Protein AF-A0A1X6MJM3-F1 (afdb_monomer_lite)

Structure (mmCIF, N/CA/C/O backbone):
data_AF-A0A1X6MJM3-F1
#
_entry.id   AF-A0A1X6MJM3-F1
#
loop_
_atom_site.group_PDB
_atom_site.id
_atom_site.type_symbol
_atom_site.label_atom_id
_atom_site.label_alt_id
_atom_site.label_comp_id
_atom_site.label_asym_id
_atom_site.label_entity_id
_atom_site.label_seq_id
_atom_site.pdbx_PDB_ins_code
_atom_site.Cartn_x
_atom_site.Cartn_y
_atom_site.Cartn_z
_atom_site.occupancy
_atom_site.B_iso_or_equiv
_atom_site.auth_seq_id
_atom_site.auth_comp_id
_atom_site.auth_asym_id
_atom_site.auth_atom_id
_atom_site.pdbx_PDB_model_num
ATOM 1 N N . ALA A 1 1 ? -12.091 -1.925 25.432 1.00 48.22 1 ALA A N 1
ATOM 2 C CA . ALA A 1 1 ? -10.706 -1.420 25.502 1.00 48.22 1 ALA A CA 1
ATOM 3 C C . ALA A 1 1 ? -10.523 -0.413 24.374 1.00 48.22 1 ALA A C 1
ATOM 5 O O . ALA A 1 1 ? -10.907 -0.732 23.257 1.00 48.22 1 ALA A O 1
ATOM 6 N N . LEU A 1 2 ? -10.028 0.795 24.655 1.00 52.28 2 LEU A N 1
ATOM 7 C CA . LEU A 1 2 ? -9.641 1.745 23.608 1.00 52.28 2 LEU A CA 1
ATOM 8 C C . LEU A 1 2 ? -8.322 1.246 23.016 1.00 52.28 2 LEU A C 1
ATOM 10 O O . LEU A 1 2 ? -7.288 1.311 23.675 1.00 52.28 2 LEU A O 1
ATOM 14 N N . VAL A 1 3 ? -8.376 0.660 21.823 1.00 64.75 3 VAL A N 1
ATOM 15 C CA . VAL A 1 3 ? -7.174 0.246 21.100 1.00 64.75 3 VAL A CA 1
ATOM 16 C C . VAL A 1 3 ? -6.580 1.497 20.463 1.00 64.75 3 VAL A C 1
ATOM 18 O O . VAL A 1 3 ? -7.240 2.152 19.660 1.00 64.75 3 VAL A O 1
ATOM 21 N N . ALA A 1 4 ? -5.364 1.865 20.861 1.00 68.12 4 ALA A N 1
ATOM 22 C CA . ALA A 1 4 ? -4.669 3.006 20.283 1.00 68.12 4 ALA A CA 1
ATOM 23 C C . ALA A 1 4 ? -4.368 2.727 18.802 1.00 68.12 4 ALA A C 1
ATOM 25 O O . ALA A 1 4 ? -3.640 1.791 18.473 1.00 68.12 4 ALA A O 1
ATOM 26 N N . THR A 1 5 ? -4.948 3.526 17.909 1.00 76.56 5 THR A N 1
ATOM 27 C CA . THR A 1 5 ? -4.701 3.459 16.467 1.00 76.56 5 THR A CA 1
ATOM 28 C C . THR A 1 5 ? -3.482 4.294 16.106 1.00 76.56 5 THR A C 1
ATOM 30 O O . THR A 1 5 ? -3.429 5.482 16.422 1.00 76.56 5 THR A O 1
ATOM 33 N N . THR A 1 6 ? -2.513 3.688 15.424 1.00 85.94 6 THR A N 1
ATOM 34 C CA . THR A 1 6 ? -1.335 4.396 14.909 1.00 85.94 6 THR A CA 1
ATOM 35 C C . THR A 1 6 ? -1.626 4.905 13.497 1.00 85.94 6 THR A C 1
ATOM 37 O O . THR A 1 6 ? -1.979 4.113 12.621 1.00 85.94 6 THR A O 1
ATOM 40 N N . GLY A 1 7 ? -1.487 6.214 13.276 1.00 90.19 7 GLY A N 1
ATOM 41 C CA . GLY A 1 7 ? -1.542 6.823 11.945 1.00 90.19 7 GLY A CA 1
ATOM 42 C C . GLY A 1 7 ? -0.258 6.534 11.171 1.00 90.19 7 GLY A C 1
ATOM 43 O O . GLY A 1 7 ? 0.839 6.760 11.683 1.00 90.19 7 GLY A O 1
ATOM 44 N N . LEU A 1 8 ? -0.380 5.963 9.972 1.00 92.94 8 LEU A N 1
ATOM 45 C CA . LEU A 1 8 ? 0.746 5.657 9.088 1.00 92.94 8 LEU A CA 1
ATOM 46 C C . LEU A 1 8 ? 0.385 5.994 7.641 1.00 92.94 8 LEU A C 1
ATOM 48 O O . LEU A 1 8 ? -0.770 5.913 7.232 1.00 92.94 8 LEU A O 1
ATOM 52 N N . THR A 1 9 ? 1.384 6.303 6.822 1.00 94.50 9 THR A N 1
ATOM 53 C CA . THR A 1 9 ? 1.202 6.335 5.366 1.00 94.50 9 THR A CA 1
ATOM 54 C C . THR A 1 9 ? 1.315 4.925 4.786 1.00 94.50 9 THR A C 1
ATOM 56 O O . THR A 1 9 ? 1.950 4.042 5.371 1.00 94.50 9 THR A O 1
ATOM 59 N N . LEU A 1 10 ? 0.750 4.701 3.597 1.00 95.06 10 LEU A N 1
ATOM 60 C CA . LEU A 1 10 ? 0.885 3.419 2.903 1.00 95.06 10 LEU A CA 1
ATOM 61 C C . LEU A 1 10 ? 2.352 3.082 2.591 1.00 95.06 10 LEU A C 1
ATOM 63 O O . LEU A 1 10 ? 2.722 1.911 2.635 1.00 95.06 10 LEU A O 1
ATOM 67 N N . HIS A 1 11 ? 3.190 4.093 2.328 1.00 95.25 11 HIS A N 1
ATOM 68 C CA . HIS A 1 11 ? 4.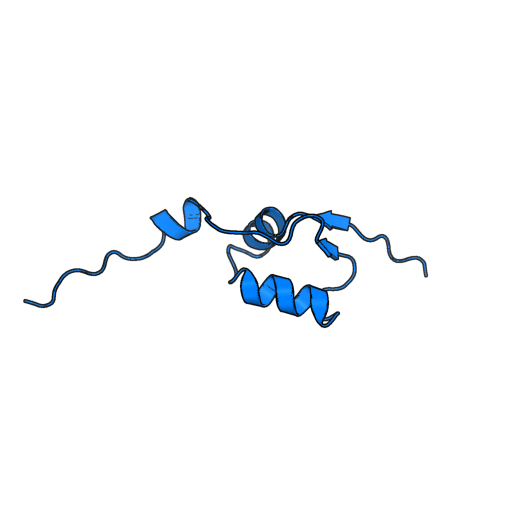637 3.924 2.157 1.00 95.25 11 HIS A CA 1
ATOM 69 C C . HIS A 1 11 ? 5.301 3.382 3.427 1.00 95.25 11 HIS A C 1
ATOM 71 O O . HIS A 1 11 ? 6.062 2.420 3.366 1.00 95.25 11 HIS A O 1
ATOM 77 N N . GLU A 1 12 ? 4.989 3.967 4.583 1.00 94.56 12 GLU A N 1
ATOM 78 C CA . GLU A 1 12 ? 5.557 3.545 5.864 1.00 94.56 12 GLU A CA 1
ATOM 79 C C . GLU A 1 12 ? 5.131 2.114 6.216 1.00 94.56 12 GLU A C 1
ATOM 81 O O . GLU A 1 12 ? 5.966 1.288 6.586 1.00 94.56 12 GLU A O 1
ATOM 86 N N . LEU A 1 13 ? 3.847 1.784 6.031 1.00 94.56 13 LEU A N 1
ATOM 87 C CA . LEU A 1 13 ? 3.346 0.425 6.239 1.00 94.56 13 LEU A CA 1
ATOM 88 C C . LEU A 1 13 ? 4.011 -0.573 5.279 1.00 94.56 13 LEU A C 1
ATOM 90 O O . LEU A 1 13 ? 4.438 -1.643 5.707 1.00 94.56 13 LEU A O 1
ATOM 94 N N . HIS A 1 14 ? 4.148 -0.211 4.000 1.00 95.19 14 HIS A N 1
ATOM 95 C CA . HIS A 1 14 ? 4.860 -1.003 2.998 1.00 95.19 14 HIS A CA 1
ATOM 96 C C . HIS A 1 14 ? 6.301 -1.307 3.428 1.00 95.19 14 HIS A C 1
ATOM 98 O O . HIS A 1 14 ? 6.708 -2.466 3.386 1.00 95.19 14 HIS A O 1
ATOM 104 N N . CYS A 1 15 ? 7.049 -0.308 3.905 1.00 94.56 15 CYS A N 1
ATOM 105 C CA . CYS A 1 15 ? 8.413 -0.496 4.401 1.00 94.56 15 CYS A CA 1
ATOM 106 C C . CYS A 1 15 ? 8.465 -1.364 5.669 1.00 94.56 15 CYS A C 1
ATOM 108 O O . CYS A 1 15 ? 9.240 -2.318 5.722 1.00 94.56 15 CYS A O 1
ATOM 110 N N . ARG A 1 16 ? 7.614 -1.097 6.672 1.00 93.62 16 ARG A N 1
ATOM 111 C CA . ARG A 1 16 ? 7.583 -1.859 7.940 1.00 93.62 16 ARG A CA 1
ATOM 112 C C . ARG A 1 16 ? 7.199 -3.324 7.758 1.00 93.62 16 ARG A C 1
ATOM 114 O O . ARG A 1 16 ? 7.633 -4.165 8.536 1.00 93.62 16 ARG A O 1
ATOM 121 N N . MET A 1 17 ? 6.409 -3.628 6.732 1.00 93.31 17 MET A N 1
ATOM 122 C CA . MET A 1 17 ? 5.999 -4.989 6.374 1.00 93.31 17 MET A CA 1
ATOM 123 C C . MET A 1 17 ? 6.984 -5.674 5.411 1.00 93.31 17 MET A C 1
ATOM 125 O O . MET A 1 17 ? 6.631 -6.660 4.769 1.00 93.31 17 MET A O 1
ATOM 129 N N . GLY A 1 18 ? 8.210 -5.156 5.272 1.00 94.75 18 GLY A N 1
ATOM 130 C CA . GLY A 1 18 ? 9.248 -5.777 4.447 1.00 94.75 18 GLY A CA 1
ATOM 131 C C . GLY A 1 18 ? 8.998 -5.628 2.948 1.00 94.75 18 GLY A C 1
ATOM 132 O O . GLY A 1 18 ? 9.230 -6.560 2.185 1.00 94.75 18 GLY A O 1
ATOM 133 N N . HIS A 1 19 ? 8.501 -4.467 2.524 1.00 95.19 19 HIS A N 1
ATOM 134 C CA . HIS A 1 19 ? 8.159 -4.168 1.133 1.00 95.19 19 HIS A CA 1
ATOM 135 C C . HIS A 1 19 ? 7.038 -5.046 0.552 1.00 95.19 19 HIS A C 1
ATOM 137 O O . HIS A 1 19 ? 6.960 -5.262 -0.662 1.00 95.19 19 HIS A O 1
ATOM 143 N N . ALA A 1 20 ? 6.124 -5.519 1.406 1.00 93.88 20 ALA A N 1
ATOM 144 C CA . ALA A 1 20 ? 4.943 -6.256 0.973 1.00 93.88 20 ALA A CA 1
ATOM 145 C C . ALA A 1 20 ? 4.077 -5.428 0.008 1.00 93.88 20 ALA A C 1
ATOM 147 O O . ALA A 1 20 ? 4.021 -4.199 0.073 1.00 93.88 20 ALA A O 1
ATOM 148 N N . TYR A 1 21 ? 3.395 -6.104 -0.914 1.00 93.88 21 TYR A N 1
ATOM 149 C CA . TYR A 1 21 ? 2.652 -5.461 -1.996 1.00 93.88 21 TYR A CA 1
ATOM 150 C C . TYR A 1 21 ? 1.630 -4.435 -1.471 1.00 93.88 21 TYR A C 1
ATOM 152 O O . TYR A 1 21 ? 0.653 -4.784 -0.811 1.00 93.88 21 TYR A O 1
ATOM 160 N N . ALA A 1 22 ? 1.849 -3.154 -1.776 1.00 93.69 22 ALA A N 1
ATOM 161 C CA . ALA A 1 22 ? 1.104 -2.061 -1.154 1.00 93.69 22 ALA A CA 1
ATOM 162 C C . ALA A 1 22 ? -0.415 -2.072 -1.411 1.00 93.69 22 ALA A C 1
ATOM 164 O O . ALA A 1 22 ? -1.160 -1.813 -0.468 1.00 93.69 22 ALA A O 1
ATOM 165 N N . PRO A 1 23 ? -0.928 -2.434 -2.604 1.00 94.38 23 PRO A N 1
ATOM 166 C CA . PRO A 1 23 ? -2.370 -2.580 -2.799 1.00 94.38 23 PRO A CA 1
ATOM 167 C C . PRO A 1 23 ? -2.995 -3.666 -1.914 1.00 94.38 23 PRO A C 1
ATOM 169 O O . PRO A 1 23 ? -4.118 -3.488 -1.446 1.00 94.38 23 PRO A O 1
ATOM 172 N N . ALA A 1 24 ? -2.266 -4.752 -1.626 1.00 95.00 24 ALA A N 1
ATOM 173 C CA . ALA A 1 24 ? -2.731 -5.761 -0.676 1.00 95.00 24 ALA A CA 1
ATOM 174 C C . ALA A 1 24 ? -2.749 -5.208 0.752 1.00 95.00 24 ALA A C 1
ATOM 176 O O . ALA A 1 24 ? -3.755 -5.359 1.431 1.00 95.00 24 ALA A O 1
ATOM 177 N N . LEU A 1 25 ? -1.702 -4.496 1.183 1.00 94.25 25 LEU A N 1
ATOM 178 C CA . LEU A 1 25 ? -1.672 -3.863 2.509 1.00 94.25 25 LEU A CA 1
ATOM 179 C C . LEU A 1 25 ? -2.807 -2.847 2.690 1.00 94.25 25 LEU A C 1
ATOM 181 O O . LEU A 1 25 ? -3.481 -2.854 3.716 1.00 94.25 25 LEU A O 1
ATOM 185 N N . LYS A 1 26 ? -3.071 -2.020 1.671 1.00 94.75 26 LYS A N 1
ATOM 186 C CA . LYS A 1 26 ? -4.210 -1.093 1.655 1.00 94.75 26 LYS A CA 1
ATOM 187 C C . LYS A 1 26 ? -5.526 -1.843 1.848 1.00 94.75 26 LYS A C 1
ATOM 189 O O . LYS A 1 26 ? -6.324 -1.454 2.695 1.00 94.75 26 LYS A O 1
ATOM 194 N N . LYS A 1 27 ? -5.726 -2.931 1.101 1.00 95.06 27 LYS A N 1
ATOM 195 C CA . LYS A 1 27 ? -6.923 -3.764 1.211 1.00 95.06 27 LYS A CA 1
ATOM 196 C C . LYS A 1 27 ? -7.038 -4.443 2.579 1.00 95.06 27 LYS A C 1
ATOM 198 O O . LYS A 1 27 ? -8.119 -4.474 3.139 1.00 95.06 27 LYS A O 1
ATOM 203 N N . MET A 1 28 ? -5.934 -4.912 3.157 1.00 94.69 28 MET A N 1
ATOM 204 C CA . MET A 1 28 ? -5.928 -5.533 4.485 1.00 94.69 28 MET A CA 1
ATOM 205 C C . MET A 1 28 ? -6.302 -4.555 5.603 1.00 94.69 28 MET A C 1
ATOM 207 O O . MET A 1 28 ? -6.942 -4.968 6.563 1.00 94.69 28 MET A O 1
ATOM 211 N N . VAL A 1 29 ? -5.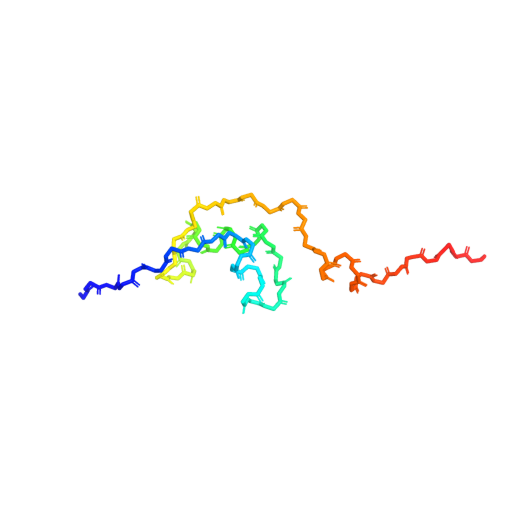922 -3.279 5.492 1.00 93.25 29 VAL A N 1
ATOM 212 C CA . VAL A 1 29 ? -6.375 -2.241 6.434 1.00 93.25 29 VAL A CA 1
ATOM 213 C C . VAL A 1 29 ? -7.857 -1.916 6.212 1.00 93.25 29 VAL A C 1
ATOM 215 O O . VAL A 1 29 ? -8.589 -1.738 7.175 1.00 93.25 29 VAL A O 1
ATOM 218 N N . GLN A 1 30 ? -8.320 -1.866 4.957 1.00 93.31 30 GLN A N 1
ATOM 219 C CA . GLN A 1 30 ? -9.732 -1.617 4.623 1.00 93.31 30 GLN A CA 1
ATOM 220 C C . GLN A 1 30 ? -10.673 -2.751 5.049 1.00 93.31 30 GLN A C 1
ATOM 222 O O . GLN A 1 30 ? -11.811 -2.484 5.415 1.00 93.31 30 GLN A O 1
ATOM 227 N N . ASP A 1 31 ? -10.202 -3.995 4.983 1.00 95.31 31 ASP A N 1
ATOM 228 C CA . ASP A 1 31 ? -10.951 -5.196 5.355 1.00 95.31 31 ASP A CA 1
ATOM 229 C C . ASP A 1 31 ? -10.788 -5.533 6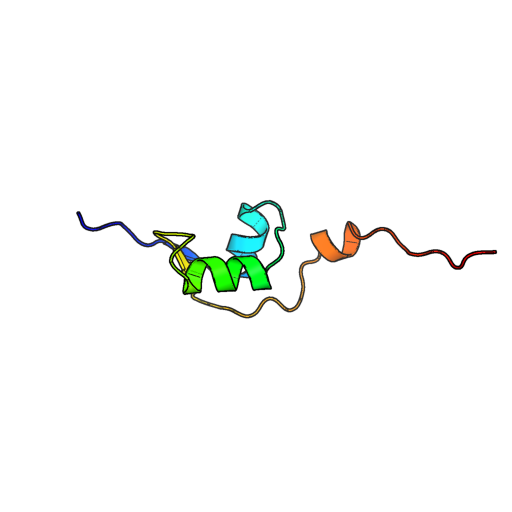.863 1.00 95.31 31 ASP A C 1
ATOM 231 O O . ASP A 1 31 ? -11.113 -6.644 7.276 1.00 95.31 31 ASP A O 1
ATOM 235 N N . ASP A 1 32 ? -10.238 -4.615 7.678 1.00 92.00 32 ASP A N 1
ATOM 236 C CA . ASP A 1 32 ? -9.980 -4.776 9.126 1.00 92.00 32 ASP A CA 1
ATOM 237 C C . ASP A 1 32 ? -9.108 -6.001 9.503 1.00 92.00 32 ASP A C 1
ATOM 239 O O . ASP A 1 32 ? -9.090 -6.462 10.646 1.00 92.00 32 ASP A O 1
ATOM 243 N N . ILE A 1 33 ? -8.323 -6.526 8.555 1.00 92.88 33 ILE A N 1
ATOM 244 C CA . ILE A 1 33 ? -7.373 -7.629 8.783 1.00 92.88 33 ILE A CA 1
ATOM 245 C C . ILE A 1 33 ? -6.146 -7.120 9.551 1.00 92.88 33 ILE A C 1
ATOM 247 O O . ILE A 1 33 ? -5.652 -7.779 10.466 1.00 92.88 33 ILE A O 1
ATOM 251 N N . VAL A 1 34 ? -5.641 -5.941 9.176 1.00 89.19 34 VAL A N 1
ATOM 252 C CA . VAL A 1 34 ? -4.592 -5.233 9.923 1.00 89.19 34 VAL A CA 1
ATOM 253 C C . VAL A 1 34 ? -5.270 -4.239 10.854 1.00 89.19 34 VAL A C 1
ATOM 255 O O . VAL A 1 34 ? -5.686 -3.162 10.437 1.00 89.19 34 VAL A O 1
ATOM 258 N N . VAL A 1 35 ? -5.370 -4.619 12.125 1.00 89.19 35 VAL A N 1
ATOM 259 C CA . VAL A 1 35 ? -5.994 -3.803 13.172 1.00 89.19 35 VAL A CA 1
ATOM 260 C C . VAL A 1 35 ? -5.027 -2.763 13.743 1.00 89.19 35 VAL A C 1
ATOM 262 O O . VAL A 1 35 ? -3.807 -2.879 13.615 1.00 89.19 35 VAL A O 1
ATOM 265 N N . SER A 1 36 ? -5.576 -1.753 14.425 1.00 88.31 36 SER A N 1
ATOM 266 C CA . SER A 1 36 ? -4.811 -0.719 15.152 1.00 88.31 36 SER A CA 1
ATOM 267 C C . SER A 1 36 ? -3.948 0.197 14.273 1.00 88.31 36 SER A C 1
ATOM 269 O O . SER A 1 36 ? -3.113 0.942 14.791 1.00 88.31 36 SER A O 1
ATOM 271 N N . VAL A 1 37 ? -4.152 0.178 12.956 1.00 89.00 37 VAL A N 1
ATOM 272 C CA . VAL A 1 37 ? -3.469 1.043 11.989 1.00 89.00 37 VAL A CA 1
ATOM 273 C C . VAL A 1 37 ? -4.511 1.805 11.183 1.00 89.00 37 VAL A C 1
ATOM 275 O O . VAL A 1 37 ? -5.468 1.217 10.691 1.00 89.00 37 VAL A O 1
ATOM 278 N N . HIS A 1 38 ? -4.310 3.109 11.022 1.00 91.00 38 HIS A N 1
ATOM 279 C CA . HIS A 1 38 ? -5.091 3.935 10.107 1.00 91.00 38 HIS A CA 1
ATOM 280 C C . HIS A 1 38 ? -4.173 4.507 9.025 1.00 91.00 38 HIS A C 1
ATOM 282 O O . HIS A 1 38 ? -3.094 5.017 9.334 1.00 91.00 38 HIS A O 1
ATOM 288 N N . LEU A 1 39 ? -4.593 4.413 7.760 1.00 92.12 39 LEU A N 1
ATOM 289 C CA . LEU A 1 39 ? -3.831 4.946 6.635 1.00 92.12 39 LEU A CA 1
ATOM 290 C C . LEU A 1 39 ? -4.187 6.414 6.385 1.00 92.12 39 LEU A C 1
ATOM 292 O O . LEU A 1 39 ? -5.253 6.710 5.856 1.00 92.12 39 LEU A O 1
ATOM 296 N N . GLU A 1 40 ? -3.261 7.314 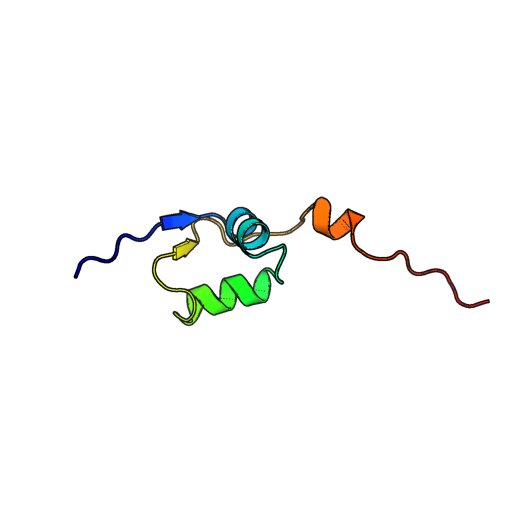6.705 1.00 91.19 40 GLU A N 1
ATOM 297 C CA . GLU A 1 40 ? -3.406 8.763 6.489 1.00 91.19 40 GLU A CA 1
ATOM 298 C C . GLU A 1 40 ? -3.263 9.139 5.008 1.00 91.19 40 GLU A C 1
ATOM 300 O O . GLU A 1 40 ? -3.879 10.082 4.515 1.00 91.19 40 GLU A O 1
ATOM 305 N N . ASN A 1 41 ? -2.443 8.377 4.283 1.00 87.44 41 ASN A N 1
ATOM 306 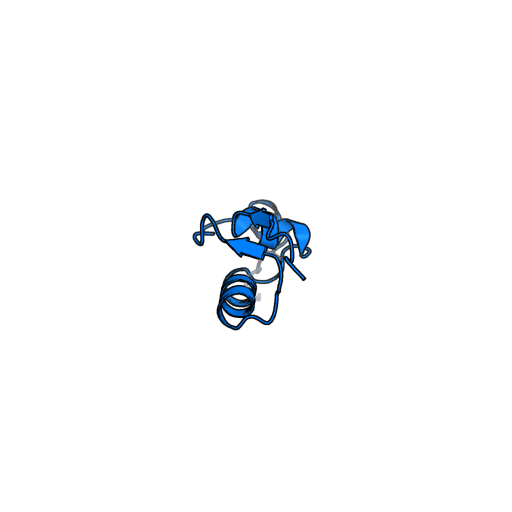C CA . ASN A 1 41 ? -2.236 8.512 2.850 1.00 87.44 41 ASN A CA 1
ATOM 307 C C . ASN A 1 41 ? -2.230 7.119 2.219 1.00 87.44 41 ASN A C 1
ATOM 309 O O . ASN A 1 41 ? -1.503 6.229 2.669 1.00 87.44 41 ASN A O 1
ATOM 313 N N . THR A 1 42 ? -3.047 6.932 1.182 1.00 88.19 42 THR A N 1
ATOM 314 C CA . THR A 1 42 ? -3.235 5.625 0.532 1.00 88.19 42 THR A CA 1
ATOM 315 C C . THR A 1 42 ? -2.550 5.513 -0.827 1.00 88.19 42 THR A C 1
ATOM 317 O O . THR A 1 42 ? -2.773 4.532 -1.542 1.00 88.19 42 THR A O 1
ATOM 320 N N . ASP A 1 43 ? -1.735 6.503 -1.176 1.00 86.75 43 ASP A N 1
ATOM 321 C CA . ASP A 1 43 ? -1.036 6.596 -2.442 1.00 86.75 43 ASP A CA 1
ATOM 322 C C . ASP A 1 43 ? 0.408 6.136 -2.255 1.00 86.75 43 ASP A C 1
ATOM 324 O O . ASP A 1 43 ? 1.216 6.746 -1.557 1.00 86.75 43 ASP A O 1
ATOM 328 N N . LEU A 1 44 ? 0.743 5.024 -2.905 1.00 85.44 44 LEU A N 1
ATOM 329 C CA . LEU A 1 44 ? 2.118 4.574 -3.053 1.00 85.44 44 LEU A CA 1
ATOM 330 C C . LEU A 1 44 ? 2.383 4.318 -4.529 1.00 85.44 44 LEU A C 1
ATOM 332 O O . LEU A 1 44 ? 2.108 3.235 -5.043 1.00 85.44 44 LEU A O 1
ATOM 336 N N . VAL A 1 45 ? 2.925 5.325 -5.207 1.00 79.69 45 VAL A N 1
ATOM 337 C CA . VAL A 1 45 ? 3.265 5.221 -6.632 1.00 79.69 45 VAL A CA 1
ATOM 338 C C . VAL A 1 45 ? 4.616 4.527 -6.820 1.00 79.69 45 VAL A C 1
ATOM 340 O O . VAL A 1 45 ? 4.822 3.812 -7.800 1.00 79.69 45 VAL A O 1
ATOM 343 N N . PHE A 1 46 ? 5.543 4.714 -5.877 1.00 87.56 46 PHE A N 1
ATOM 344 C CA . PHE A 1 46 ? 6.920 4.268 -6.029 1.00 87.56 46 PHE A CA 1
ATOM 345 C C . PHE A 1 46 ? 7.589 3.969 -4.685 1.00 87.56 46 PHE A C 1
ATOM 347 O O . PHE A 1 46 ? 7.376 4.673 -3.702 1.00 87.56 46 PHE A O 1
ATOM 354 N N . CYS A 1 47 ? 8.438 2.942 -4.675 1.00 93.81 47 CYS A N 1
ATOM 355 C CA . CYS A 1 47 ? 9.386 2.657 -3.604 1.00 93.81 47 CYS A CA 1
ATOM 356 C C . CYS A 1 47 ? 10.750 2.380 -4.246 1.00 93.81 47 CYS A C 1
ATOM 358 O O . CYS A 1 47 ? 10.886 1.452 -5.049 1.00 93.81 47 CYS A O 1
ATOM 360 N N . GLU A 1 48 ? 11.762 3.175 -3.896 1.00 93.06 48 GLU A N 1
ATOM 361 C CA . GLU A 1 48 ? 13.090 3.077 -4.513 1.00 93.06 48 GLU A CA 1
ATOM 362 C C . GLU A 1 48 ? 13.769 1.725 -4.266 1.00 93.06 48 GLU A C 1
ATOM 364 O O . GLU A 1 48 ? 14.436 1.194 -5.154 1.00 93.06 48 GLU A O 1
ATOM 369 N N . ILE A 1 49 ? 13.556 1.138 -3.085 1.00 92.19 49 ILE A N 1
ATOM 370 C CA . ILE A 1 49 ? 14.156 -0.138 -2.692 1.00 92.19 49 ILE A CA 1
ATOM 371 C C . ILE A 1 49 ? 13.542 -1.262 -3.519 1.00 92.19 49 ILE A C 1
ATOM 373 O O . ILE A 1 49 ? 14.266 -2.079 -4.081 1.00 92.19 49 ILE A O 1
ATOM 377 N N . CYS A 1 50 ? 12.217 -1.244 -3.698 1.00 93.88 50 CYS A N 1
ATOM 378 C CA . CYS A 1 50 ? 11.531 -2.185 -4.580 1.00 93.88 50 CYS A CA 1
ATOM 379 C C . CYS A 1 50 ? 12.009 -2.080 -6.028 1.00 93.88 50 CYS A C 1
ATOM 381 O O . CYS A 1 50 ? 12.158 -3.098 -6.699 1.00 93.88 50 CYS A O 1
ATOM 383 N N . ALA A 1 51 ? 12.224 -0.861 -6.529 1.00 91.25 51 ALA A N 1
ATOM 384 C CA . ALA A 1 51 ? 12.690 -0.654 -7.895 1.00 91.25 51 ALA A CA 1
ATOM 385 C C . ALA A 1 51 ? 14.099 -1.226 -8.107 1.00 91.25 51 ALA A C 1
ATOM 387 O O . ALA A 1 51 ? 14.330 -1.903 -9.104 1.00 91.25 51 ALA A O 1
ATOM 388 N N . LYS A 1 52 ? 15.005 -1.009 -7.147 1.00 91.38 52 LYS A N 1
ATOM 389 C CA . LYS A 1 52 ? 16.379 -1.534 -7.170 1.00 91.38 52 LYS A CA 1
ATOM 390 C C . LYS A 1 52 ? 16.444 -3.051 -6.953 1.00 91.38 52 LYS A C 1
ATOM 392 O O . LYS A 1 52 ? 17.317 -3.701 -7.511 1.00 91.38 52 LYS A O 1
ATOM 397 N N . ALA A 1 53 ? 15.533 -3.615 -6.157 1.00 90.38 53 ALA A N 1
ATOM 398 C CA . ALA A 1 53 ? 15.501 -5.045 -5.843 1.00 90.38 53 ALA A CA 1
ATOM 399 C C . ALA A 1 53 ? 14.884 -5.911 -6.954 1.00 90.38 53 ALA A C 1
ATOM 401 O O . ALA A 1 53 ? 15.079 -7.126 -6.968 1.00 90.38 53 ALA A O 1
ATOM 402 N N . LYS A 1 54 ? 14.116 -5.321 -7.880 1.00 87.25 54 LYS A N 1
ATOM 403 C CA . LYS A 1 54 ? 13.558 -6.068 -9.010 1.00 87.25 54 LYS A CA 1
ATOM 404 C C . LYS A 1 54 ? 14.683 -6.563 -9.912 1.00 87.25 54 LYS A C 1
ATOM 406 O O . LYS A 1 54 ? 15.468 -5.772 -10.424 1.00 87.25 54 LYS A O 1
ATOM 411 N N . GLN A 1 55 ? 14.700 -7.872 -10.154 1.00 85.88 55 GLN A N 1
ATOM 412 C CA . GLN A 1 55 ? 15.634 -8.470 -11.098 1.00 85.88 55 GLN A CA 1
ATOM 413 C C . GLN A 1 55 ? 15.427 -7.845 -12.492 1.00 85.88 55 GLN A C 1
ATOM 415 O O . GLN A 1 55 ? 14.289 -7.835 -12.985 1.00 85.88 55 GLN A O 1
ATOM 420 N N . PRO A 1 56 ? 16.489 -7.339 -13.143 1.00 83.38 56 PRO A N 1
ATOM 421 C CA . PRO A 1 56 ? 16.398 -6.925 -14.531 1.00 83.38 56 PRO A CA 1
ATOM 422 C C . PRO A 1 56 ? 16.017 -8.134 -15.390 1.00 83.38 56 PRO A C 1
ATOM 424 O O . PRO A 1 56 ? 16.486 -9.254 -15.177 1.00 83.38 56 PRO A O 1
ATOM 427 N N . ARG A 1 57 ? 15.120 -7.910 -16.351 1.00 84.50 57 ARG A N 1
ATOM 428 C CA . ARG A 1 57 ? 14.810 -8.912 -17.368 1.00 84.50 57 ARG A CA 1
ATOM 429 C C . ARG A 1 57 ? 15.772 -8.706 -18.521 1.00 84.50 57 ARG A C 1
ATOM 431 O O . ARG A 1 57 ? 15.729 -7.660 -19.162 1.00 84.50 57 ARG A O 1
ATOM 438 N N . GLU A 1 58 ? 16.615 -9.693 -18.767 1.00 83.19 58 GLU A N 1
ATOM 439 C CA . GLU A 1 58 ? 17.412 -9.741 -19.985 1.00 83.19 58 GLU A CA 1
ATOM 440 C C . GLU A 1 58 ? 16.564 -10.364 -21.107 1.00 83.19 58 GLU A C 1
ATOM 442 O O . GLU A 1 58 ? 15.773 -11.277 -20.837 1.00 83.19 58 GLU A O 1
ATOM 447 N N . PRO A 1 59 ? 16.661 -9.866 -22.352 1.00 81.25 59 PRO A N 1
ATOM 448 C CA . PRO A 1 59 ? 16.080 -10.548 -23.500 1.00 81.25 59 PRO A CA 1
ATOM 449 C C . PRO A 1 59 ? 16.641 -11.971 -23.594 1.00 81.25 59 PRO A C 1
ATOM 451 O O . PRO A 1 59 ? 17.834 -12.183 -23.385 1.00 81.25 59 PRO A O 1
ATOM 454 N N . PHE A 1 60 ? 15.784 -12.942 -23.906 1.00 79.06 60 PHE A N 1
ATOM 455 C CA . PHE A 1 60 ? 16.239 -14.302 -24.189 1.00 79.06 60 PHE A CA 1
ATOM 456 C C . PHE A 1 60 ? 17.022 -14.309 -25.520 1.00 79.06 60 PHE A C 1
ATOM 458 O O . PHE A 1 60 ? 16.545 -13.668 -26.463 1.00 79.06 60 PHE A O 1
ATOM 465 N N . PRO A 1 61 ? 18.199 -14.961 -25.590 1.00 74.56 61 PRO A N 1
AT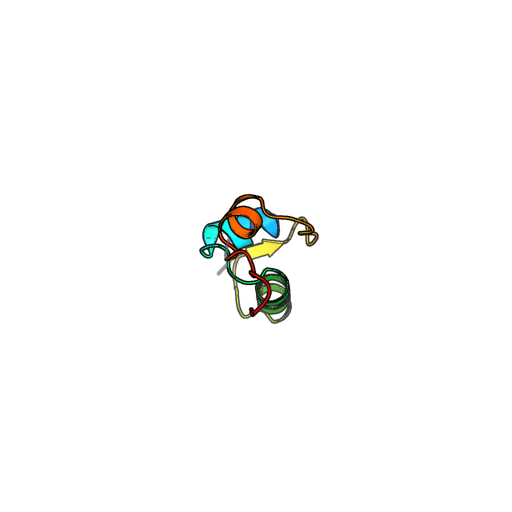OM 466 C CA . PRO A 1 61 ? 19.013 -15.027 -26.804 1.00 74.56 61 PRO A CA 1
ATOM 467 C C . PRO A 1 61 ? 18.372 -15.841 -27.935 1.00 74.56 61 PRO A C 1
ATOM 469 O O . PRO A 1 61 ? 17.617 -16.797 -27.647 1.00 74.56 61 PRO A O 1
#

pLDDT: mean 88.29, std 9.56, range [48.22, 95.31]

Secondary structure (DSSP, 8-state):
--PPPEEEEHHHHHHHTTS--HHHHHHHHHTTSS-SEEEEE------HHHHHHSPP-PPP-

InterPro domains:
  IPR025724 GAG-pre-integrase domain [PF13976] (11-55)

Sequence (61 aa):
ALVATTGLTLHELHCRMGHAYAPALKKMVQDDIVVSVHLENTDLVFCEICAKAKQPREPFP

Foldseek 3Di:
DPQAADEDALLRVCVVVPNPDSVVVLVCVVVCVDPSYDHPHSDDPDDPVVVVPDDDDDDDD

Radius of gyration: 14.88 Å; chains: 1; bounding box: 30×24×52 Å

Organism: NCBI:txid670580